Protein AF-A0A7V9IN15-F1 (afdb_monomer_lite)

Sequence (71 aa):
MSDPRTLSGPDFLEALADAELASGNEINADTYRQRARQWRAEQEQHDATAAALASLQRRVAAANQQLAAAA

Foldseek 3Di:
DDDLVPDDQLRVLQVVLVVCVVVVNNVSSVVSNVRSVVRVVVVVVVVVVVVVVVVVVVVVVVVVVVVVVVD

Radius of gyration: 21.46 Å; chains: 1; bounding box: 45×18×59 Å

Structure (mmCIF, N/CA/C/O backbone):
data_AF-A0A7V9IN15-F1
#
_entry.id   AF-A0A7V9IN15-F1
#
loop_
_atom_site.group_PDB
_atom_site.id
_atom_site.type_symbol
_atom_site.label_atom_id
_atom_site.label_alt_id
_atom_site.label_comp_id
_atom_site.label_asym_id
_atom_site.label_entity_id
_atom_site.label_seq_id
_atom_site.pdbx_PDB_ins_code
_atom_site.Cartn_x
_atom_site.Cartn_y
_atom_site.Cartn_z
_atom_site.occupancy
_atom_site.B_iso_or_equiv
_atom_site.auth_seq_id
_atom_site.auth_comp_id
_atom_site.auth_asym_id
_atom_site.auth_atom_id
_atom_site.pdbx_PDB_model_num
ATOM 1 N N . MET A 1 1 ? -7.802 8.162 -24.193 1.00 47.88 1 MET A N 1
ATOM 2 C CA . MET A 1 1 ? -6.435 8.225 -23.635 1.00 47.88 1 MET A CA 1
ATOM 3 C C . MET A 1 1 ? -6.470 9.215 -22.484 1.00 47.88 1 MET A C 1
ATOM 5 O O . MET A 1 1 ? -6.940 10.323 -22.707 1.00 47.88 1 MET A O 1
ATOM 9 N N . SER A 1 2 ? -6.097 8.802 -21.271 1.00 56.06 2 SER A N 1
ATOM 10 C CA . SER A 1 2 ? -6.049 9.689 -20.097 1.00 56.06 2 SER A CA 1
ATOM 11 C C . SER A 1 2 ? -4.938 10.731 -20.265 1.00 56.06 2 SER A C 1
ATOM 13 O O . SER A 1 2 ? -3.887 10.406 -20.813 1.00 56.06 2 SER A O 1
ATOM 15 N N . ASP A 1 3 ? -5.168 11.976 -19.836 1.00 65.62 3 ASP A N 1
ATOM 16 C CA . ASP A 1 3 ? -4.158 13.042 -19.909 1.00 65.62 3 ASP A CA 1
ATOM 17 C C . ASP A 1 3 ? -3.002 12.711 -18.943 1.00 65.62 3 ASP A C 1
ATOM 19 O O . ASP A 1 3 ? -3.242 12.630 -17.733 1.00 65.62 3 ASP A O 1
ATOM 23 N N . PRO A 1 4 ? -1.754 12.541 -19.418 1.00 61.56 4 PRO A N 1
ATOM 24 C CA . PRO A 1 4 ? -0.612 12.207 -18.564 1.00 61.56 4 PRO A CA 1
ATOM 25 C C . PRO A 1 4 ? -0.347 13.252 -17.468 1.00 61.56 4 PRO A C 1
ATOM 27 O O . PRO A 1 4 ? 0.246 12.924 -16.445 1.00 61.56 4 PRO A O 1
ATOM 30 N N . ARG A 1 5 ? -0.842 14.490 -17.619 1.00 67.69 5 ARG A N 1
ATOM 31 C CA . ARG A 1 5 ? -0.744 15.557 -16.602 1.00 67.69 5 ARG A CA 1
ATOM 32 C C . ARG A 1 5 ? -1.707 15.380 -15.425 1.00 67.69 5 ARG A C 1
ATOM 34 O O . ARG A 1 5 ? -1.637 16.141 -14.467 1.00 67.69 5 ARG A O 1
ATOM 41 N N . THR A 1 6 ? -2.614 14.410 -15.510 1.00 78.12 6 THR A N 1
ATOM 42 C CA . THR A 1 6 ? -3.580 14.079 -14.449 1.00 78.12 6 THR A CA 1
ATOM 43 C C . THR A 1 6 ? -3.244 12.786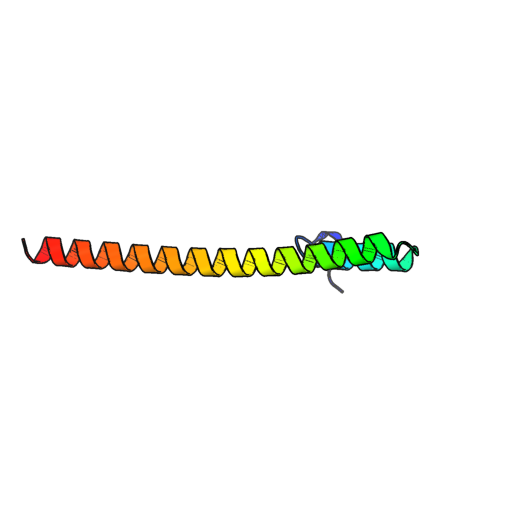 -13.71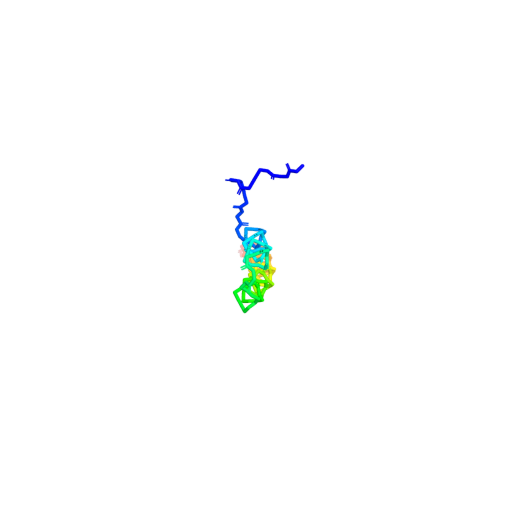3 1.00 78.12 6 THR A C 1
ATOM 45 O O . THR A 1 6 ? -3.904 12.456 -12.729 1.00 78.12 6 THR A O 1
ATOM 48 N N . LEU A 1 7 ? -2.219 12.055 -14.163 1.00 81.19 7 LEU A N 1
ATOM 49 C CA . LEU A 1 7 ? -1.798 10.821 -13.512 1.00 81.19 7 LEU A CA 1
ATOM 50 C C . LEU A 1 7 ? -1.141 11.133 -12.167 1.00 81.19 7 LEU A C 1
ATOM 52 O O . LEU A 1 7 ? -0.316 12.037 -12.047 1.00 81.19 7 LEU A O 1
ATOM 56 N N . SER A 1 8 ? -1.495 10.354 -11.152 1.00 87.81 8 SER A N 1
ATOM 57 C CA . SER A 1 8 ? -0.891 10.428 -9.824 1.00 87.81 8 SER A CA 1
ATOM 58 C C . SER A 1 8 ? -0.793 9.033 -9.212 1.00 87.81 8 SER A C 1
ATOM 60 O O . SER A 1 8 ? -1.392 8.079 -9.712 1.00 87.81 8 SER A O 1
ATOM 62 N N . GLY A 1 9 ? -0.007 8.907 -8.142 1.00 93.06 9 GLY A N 1
ATOM 63 C CA . GLY A 1 9 ? 0.119 7.650 -7.410 1.00 93.06 9 GLY A CA 1
ATOM 64 C C . GLY A 1 9 ? 0.634 6.493 -8.283 1.00 93.06 9 GLY A C 1
ATOM 65 O O . GLY A 1 9 ? 1.540 6.700 -9.097 1.00 93.06 9 GLY A O 1
ATOM 66 N N . PRO A 1 10 ? 0.078 5.276 -8.132 1.00 96.25 10 PRO A N 1
ATOM 67 C CA . PRO A 1 10 ? 0.520 4.100 -8.878 1.00 96.25 10 PRO A CA 1
ATOM 68 C C . PRO A 1 10 ? 0.462 4.263 -10.399 1.00 96.25 10 PRO A C 1
ATOM 70 O O . PRO A 1 10 ? 1.369 3.810 -11.088 1.00 96.25 10 PRO A O 1
ATOM 73 N N . ASP A 1 11 ? -0.559 4.932 -10.932 1.00 94.50 11 ASP A N 1
ATOM 74 C CA . ASP A 1 11 ? -0.762 5.020 -12.383 1.00 94.50 11 ASP A CA 1
ATOM 75 C C . ASP A 1 11 ? 0.244 5.965 -13.051 1.00 94.50 11 ASP A C 1
ATOM 77 O O . ASP A 1 11 ? 0.656 5.740 -14.188 1.00 94.50 11 ASP A O 1
ATOM 81 N N . PHE A 1 12 ? 0.709 6.985 -12.322 1.00 95.88 12 PHE A N 1
ATOM 82 C CA . PHE A 1 12 ? 1.846 7.796 -12.759 1.00 95.88 12 PHE A CA 1
ATOM 83 C C . PHE A 1 12 ? 3.131 6.964 -12.842 1.00 95.88 12 PHE A C 1
ATOM 85 O O . PHE A 1 12 ? 3.887 7.091 -13.802 1.00 95.88 12 PHE A O 1
ATOM 92 N N . LEU A 1 13 ? 3.369 6.092 -11.859 1.00 97.25 13 LEU A N 1
ATOM 93 C CA . LEU A 1 13 ? 4.556 5.236 -11.836 1.00 97.25 13 LEU A CA 1
ATOM 94 C C . LEU A 1 13 ? 4.539 4.187 -12.953 1.00 97.25 13 LEU A C 1
ATOM 96 O O . LEU A 1 13 ? 5.586 3.923 -13.533 1.00 97.25 13 LEU A O 1
ATOM 100 N N . GLU A 1 14 ? 3.376 3.630 -13.295 1.00 97.25 14 GLU A N 1
ATOM 101 C CA . GLU A 1 14 ? 3.239 2.735 -14.455 1.00 97.25 14 GLU A CA 1
ATOM 102 C C . GLU A 1 14 ? 3.549 3.475 -15.765 1.00 97.25 14 GLU A C 1
ATOM 104 O O . GLU A 1 14 ? 4.336 2.995 -16.577 1.00 97.25 14 GLU A O 1
ATOM 109 N N . ALA A 1 15 ? 3.014 4.688 -15.944 1.00 95.88 15 ALA A N 1
ATOM 110 C CA . ALA A 1 15 ? 3.303 5.491 -17.132 1.00 95.88 15 ALA A CA 1
ATOM 111 C C . ALA A 1 15 ? 4.789 5.878 -17.234 1.00 95.88 15 ALA A C 1
ATOM 113 O O . ALA A 1 15 ? 5.356 5.887 -18.328 1.00 95.88 15 ALA A O 1
ATOM 114 N N . LEU A 1 16 ? 5.437 6.169 -16.101 1.00 96.06 16 LEU A N 1
ATOM 115 C CA . LEU A 1 16 ? 6.873 6.427 -16.058 1.00 96.06 16 LEU A CA 1
ATOM 116 C C . LEU A 1 16 ? 7.675 5.166 -16.394 1.00 96.06 16 LEU A C 1
ATOM 118 O O . LEU A 1 16 ? 8.638 5.243 -17.151 1.00 96.06 16 LEU A O 1
ATOM 122 N N . ALA A 1 17 ? 7.253 4.002 -15.897 1.00 98.00 17 ALA A N 1
ATOM 123 C CA . ALA A 1 17 ? 7.887 2.737 -16.240 1.00 98.00 17 ALA A CA 1
ATOM 124 C C . ALA A 1 17 ? 7.833 2.448 -17.744 1.00 98.00 17 ALA A C 1
ATOM 126 O O . ALA A 1 17 ? 8.826 2.011 -18.323 1.00 98.00 17 ALA A O 1
ATOM 127 N N . ASP A 1 18 ? 6.699 2.722 -18.386 1.00 97.50 18 ASP A N 1
ATOM 128 C CA . ASP A 1 18 ? 6.550 2.539 -19.828 1.00 97.50 18 ASP A CA 1
ATOM 129 C C . ASP A 1 18 ? 7.443 3.507 -20.622 1.00 97.50 18 ASP A C 1
ATOM 131 O O . ASP A 1 18 ? 8.043 3.108 -21.623 1.00 97.50 18 ASP A O 1
ATOM 135 N N . ALA A 1 19 ? 7.605 4.750 -20.155 1.00 97.12 19 ALA A N 1
ATOM 136 C CA . ALA A 1 19 ? 8.510 5.725 -20.766 1.00 97.12 19 ALA A CA 1
ATOM 137 C C . ALA A 1 19 ? 9.995 5.330 -20.626 1.00 97.12 19 ALA A C 1
ATOM 139 O O . ALA A 1 19 ? 10.764 5.443 -21.586 1.00 97.12 19 ALA A O 1
ATOM 140 N N . GLU A 1 20 ? 10.397 4.830 -19.455 1.00 98.12 20 GLU A N 1
ATOM 141 C CA . GLU A 1 20 ? 11.749 4.316 -19.208 1.00 98.12 20 GLU A CA 1
ATOM 142 C C . GLU A 1 20 ? 12.040 3.084 -20.067 1.00 98.12 20 GLU A C 1
ATOM 144 O O . GLU A 1 20 ? 13.094 3.007 -20.699 1.00 98.12 20 GLU A O 1
ATOM 149 N N . LEU A 1 21 ? 11.084 2.155 -20.171 1.00 98.06 21 LEU A N 1
ATOM 150 C CA . LEU A 1 21 ? 11.222 0.967 -21.009 1.00 98.06 21 LEU A CA 1
ATOM 151 C C . LEU A 1 21 ? 11.353 1.337 -22.491 1.00 98.06 21 LEU A C 1
ATOM 153 O O . LEU A 1 21 ? 12.227 0.813 -23.177 1.00 98.06 21 LEU A O 1
ATOM 157 N N . ALA A 1 22 ? 10.537 2.277 -22.977 1.00 97.69 22 ALA A N 1
ATOM 158 C CA . ALA A 1 22 ? 10.638 2.790 -24.344 1.00 97.69 22 ALA A CA 1
ATOM 159 C C . ALA A 1 22 ? 11.986 3.481 -24.625 1.00 97.69 22 ALA A C 1
ATOM 161 O O . ALA A 1 22 ? 12.425 3.532 -25.773 1.00 97.69 22 ALA A O 1
ATOM 162 N N . SER A 1 23 ? 12.653 3.977 -23.579 1.00 97.69 23 SER A N 1
ATOM 163 C CA . SER A 1 23 ? 13.988 4.584 -23.642 1.00 97.69 23 SER A CA 1
ATOM 164 C C . SER A 1 23 ? 15.130 3.570 -23.460 1.00 97.69 23 SER A C 1
ATOM 166 O O . SER A 1 23 ? 16.295 3.957 -23.517 1.00 97.69 23 SER A O 1
ATOM 168 N N . GLY A 1 24 ? 14.820 2.283 -23.256 1.00 98.12 24 GLY A N 1
ATOM 169 C CA . GLY A 1 24 ? 15.799 1.210 -23.035 1.00 98.12 24 GLY A CA 1
ATOM 170 C C . GLY A 1 24 ? 16.281 1.060 -21.586 1.00 98.12 24 GLY A C 1
ATOM 171 O O . GLY A 1 24 ? 17.190 0.277 -21.319 1.00 98.12 24 GLY A O 1
ATOM 172 N N . ASN A 1 25 ? 15.680 1.776 -20.634 1.00 98.25 25 ASN A N 1
ATOM 173 C CA . ASN A 1 25 ? 16.060 1.755 -19.221 1.00 98.25 25 ASN A CA 1
ATOM 174 C C . ASN A 1 25 ? 15.259 0.694 -18.442 1.00 98.25 25 ASN A C 1
ATOM 176 O O . ASN A 1 25 ? 14.447 1.012 -17.570 1.00 98.25 25 ASN A O 1
ATOM 180 N N . GLU A 1 26 ? 15.484 -0.585 -18.744 1.00 98.19 26 GLU A N 1
ATOM 181 C CA . GLU A 1 26 ? 14.695 -1.708 -18.201 1.00 98.19 2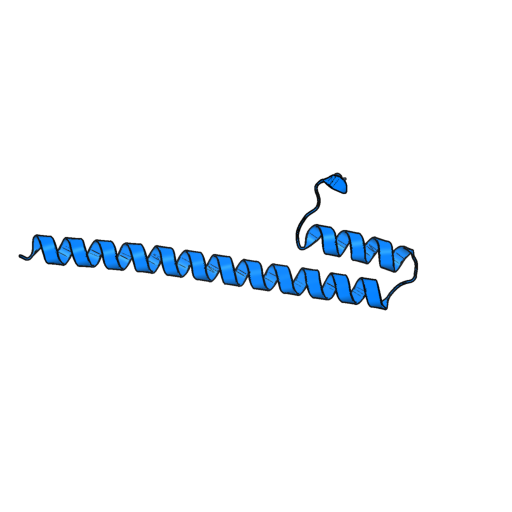6 GLU A CA 1
ATOM 182 C C . GLU A 1 26 ? 14.682 -1.769 -16.662 1.00 98.19 26 GLU A C 1
ATOM 184 O O . GLU A 1 26 ? 13.630 -1.955 -16.051 1.00 98.19 26 GLU A O 1
ATOM 189 N N . ILE A 1 27 ? 15.828 -1.521 -16.016 1.00 98.31 27 ILE A N 1
ATOM 190 C CA . ILE A 1 27 ? 15.952 -1.535 -14.546 1.00 98.31 27 ILE A CA 1
ATOM 191 C C . ILE A 1 27 ? 15.075 -0.452 -13.901 1.00 98.31 27 ILE A C 1
ATOM 193 O O . ILE A 1 27 ? 14.433 -0.691 -12.872 1.00 98.31 27 ILE A O 1
ATOM 197 N N . ASN A 1 28 ? 15.024 0.739 -14.505 1.00 97.75 28 ASN A N 1
ATOM 198 C CA . ASN A 1 28 ? 14.190 1.831 -14.007 1.00 97.75 28 ASN A CA 1
ATOM 199 C C . ASN A 1 28 ? 12.711 1.481 -14.172 1.00 97.75 28 ASN A C 1
ATOM 201 O O . ASN A 1 28 ? 11.934 1.647 -13.232 1.00 97.75 28 ASN A O 1
ATOM 205 N N . ALA A 1 29 ? 12.337 0.942 -15.336 1.00 98.50 29 ALA A N 1
ATOM 206 C CA . ALA A 1 29 ? 10.974 0.508 -15.604 1.00 98.50 29 ALA A CA 1
ATOM 207 C C . ALA A 1 29 ? 10.489 -0.517 -14.568 1.00 98.50 29 ALA A C 1
ATOM 209 O O . ALA A 1 29 ? 9.435 -0.336 -13.954 1.00 98.50 29 ALA A O 1
ATOM 210 N N . ASP A 1 30 ? 11.284 -1.551 -14.298 1.00 98.56 30 ASP A N 1
ATOM 211 C CA . ASP A 1 30 ? 10.938 -2.574 -13.311 1.00 98.56 30 ASP A CA 1
ATOM 212 C C . ASP A 1 30 ? 10.844 -2.012 -11.890 1.00 98.56 30 ASP A C 1
ATOM 214 O O . ASP A 1 30 ? 9.913 -2.352 -11.149 1.00 98.56 30 ASP A O 1
ATOM 218 N N . THR A 1 31 ? 11.747 -1.098 -11.530 1.00 98.50 31 THR A N 1
ATOM 219 C CA . THR A 1 31 ? 11.721 -0.406 -10.234 1.00 98.50 31 THR A CA 1
ATOM 220 C C . THR A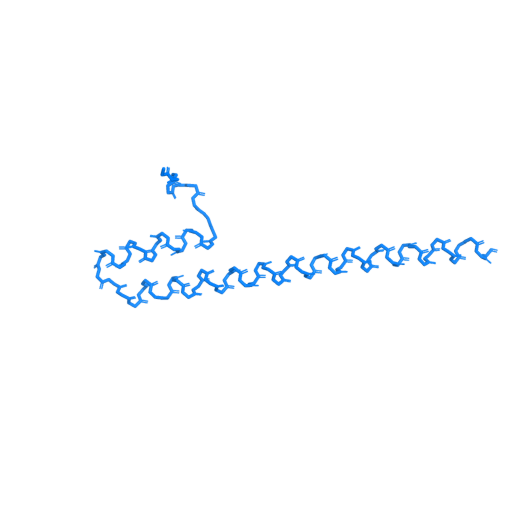 1 31 ? 10.432 0.400 -10.063 1.00 98.50 31 THR A C 1
ATOM 222 O O . THR A 1 31 ? 9.769 0.307 -9.024 1.00 98.50 31 THR A O 1
ATOM 225 N N . TYR A 1 32 ? 10.023 1.155 -11.084 1.00 98.38 32 TYR A N 1
ATOM 226 C CA . TYR A 1 32 ? 8.790 1.937 -11.035 1.00 98.38 32 TYR A CA 1
ATOM 227 C C . TYR A 1 32 ? 7.540 1.052 -10.979 1.00 98.38 32 TYR A C 1
ATOM 229 O O . TYR A 1 32 ? 6.653 1.319 -10.164 1.00 98.38 32 TYR A O 1
ATOM 237 N N . ARG A 1 33 ? 7.497 -0.062 -11.723 1.00 98.44 33 ARG A N 1
ATOM 238 C CA . ARG A 1 33 ? 6.400 -1.045 -11.629 1.00 98.44 33 ARG A CA 1
ATOM 239 C C . ARG A 1 33 ? 6.320 -1.695 -10.256 1.00 98.44 33 ARG A C 1
ATOM 241 O O . ARG A 1 33 ? 5.232 -1.875 -9.706 1.00 98.44 33 ARG A O 1
ATOM 248 N N . GLN A 1 34 ? 7.462 -2.052 -9.669 1.00 98.44 34 GLN A N 1
ATOM 249 C CA . GLN A 1 34 ? 7.497 -2.584 -8.309 1.00 98.44 34 GLN A CA 1
ATOM 250 C C . GLN A 1 34 ? 6.943 -1.563 -7.315 1.00 98.44 34 GLN A C 1
ATOM 252 O O . GLN A 1 34 ? 6.115 -1.917 -6.474 1.00 98.44 34 GLN A O 1
ATOM 257 N N . ARG A 1 35 ? 7.345 -0.296 -7.444 1.00 98.31 35 ARG A N 1
ATOM 258 C CA . ARG A 1 35 ? 6.857 0.776 -6.577 1.00 98.31 35 ARG A CA 1
ATOM 259 C C . ARG A 1 35 ? 5.358 1.025 -6.750 1.00 98.31 35 ARG A C 1
ATOM 261 O O . ARG A 1 35 ? 4.674 1.215 -5.749 1.00 98.31 35 ARG A O 1
ATOM 268 N N . ALA A 1 36 ? 4.838 0.969 -7.976 1.00 98.31 36 ALA A N 1
ATOM 269 C CA . ALA A 1 36 ? 3.406 1.083 -8.249 1.00 98.31 36 ALA A CA 1
ATOM 270 C C . ALA A 1 36 ? 2.608 -0.029 -7.549 1.00 98.31 36 ALA A C 1
ATOM 272 O O . ALA A 1 36 ? 1.617 0.248 -6.871 1.00 98.31 36 ALA A O 1
ATOM 273 N N . ARG A 1 37 ? 3.073 -1.284 -7.645 1.00 98.38 37 ARG A N 1
ATOM 274 C CA . ARG A 1 37 ? 2.465 -2.428 -6.942 1.00 98.38 37 ARG A CA 1
ATOM 275 C C . ARG A 1 37 ? 2.504 -2.264 -5.425 1.00 98.38 37 ARG A C 1
ATOM 277 O O . ARG A 1 37 ? 1.488 -2.487 -4.773 1.00 98.38 37 ARG A O 1
ATOM 284 N N . GLN A 1 38 ? 3.651 -1.858 -4.878 1.00 98.38 38 GLN A N 1
ATOM 285 C CA . GLN A 1 38 ? 3.800 -1.624 -3.442 1.00 98.38 38 GLN A CA 1
ATOM 286 C C . GLN A 1 38 ? 2.818 -0.557 -2.952 1.00 98.38 38 GLN A C 1
ATOM 288 O O . GLN A 1 38 ? 2.119 -0.777 -1.970 1.00 98.38 38 GLN A O 1
ATOM 293 N N . TRP A 1 39 ? 2.717 0.564 -3.666 1.00 97.88 39 TRP A N 1
ATOM 294 C CA . TRP A 1 39 ? 1.798 1.636 -3.301 1.00 97.88 39 TRP A CA 1
ATOM 295 C C . TRP A 1 39 ? 0.345 1.146 -3.303 1.00 97.88 39 TRP A C 1
ATOM 297 O O . TRP A 1 39 ? -0.367 1.373 -2.330 1.00 97.88 39 TRP A O 1
ATOM 307 N N . ARG A 1 40 ? -0.100 0.411 -4.332 1.00 97.81 40 ARG A N 1
ATOM 308 C CA . ARG A 1 40 ? -1.468 -0.148 -4.354 1.00 97.81 40 ARG A CA 1
ATOM 309 C C . ARG A 1 40 ? -1.754 -1.013 -3.123 1.00 97.81 40 ARG A C 1
ATOM 311 O O . ARG A 1 40 ? -2.797 -0.841 -2.501 1.00 97.81 40 ARG A O 1
ATOM 318 N N . ALA A 1 41 ? -0.814 -1.875 -2.738 1.00 98.06 41 ALA A N 1
ATOM 319 C CA . ALA A 1 41 ? -0.952 -2.707 -1.544 1.00 98.06 41 ALA A CA 1
ATOM 320 C C . ALA A 1 41 ? -0.999 -1.875 -0.248 1.00 98.06 41 ALA A C 1
ATOM 322 O O . ALA A 1 41 ? -1.812 -2.137 0.635 1.00 98.06 41 ALA A O 1
ATOM 323 N N . GLU A 1 42 ? -0.158 -0.844 -0.134 1.00 97.88 42 GLU A N 1
ATOM 324 C CA . GLU A 1 42 ? -0.173 0.079 1.009 1.00 97.88 42 GLU A CA 1
ATOM 325 C C . GLU A 1 42 ? -1.498 0.849 1.103 1.00 97.88 42 GLU A C 1
ATOM 327 O O . GLU A 1 42 ? -2.024 1.044 2.199 1.00 97.88 42 GLU A O 1
ATOM 332 N N . GLN A 1 43 ? -2.068 1.245 -0.036 1.00 97.69 43 GLN A N 1
ATOM 333 C CA . GLN A 1 43 ? -3.347 1.945 -0.102 1.00 97.69 43 GLN A CA 1
ATOM 334 C C . GLN A 1 43 ? -4.507 1.038 0.325 1.00 97.69 43 GLN A C 1
ATOM 336 O O . GLN A 1 43 ? -5.310 1.433 1.166 1.00 97.69 43 GLN A O 1
ATOM 341 N N . GLU A 1 44 ? -4.537 -0.205 -0.156 1.00 97.44 44 GLU A N 1
ATOM 342 C CA . GLU A 1 44 ? -5.516 -1.208 0.276 1.00 97.44 44 GLU A CA 1
ATOM 343 C C . GLU A 1 44 ? -5.428 -1.473 1.788 1.00 97.44 44 GLU A C 1
ATOM 345 O O . GLU A 1 44 ? -6.443 -1.492 2.489 1.00 97.44 44 GLU A O 1
ATOM 350 N N . GLN A 1 45 ? -4.210 -1.600 2.324 1.00 98.25 45 GLN A N 1
ATOM 351 C CA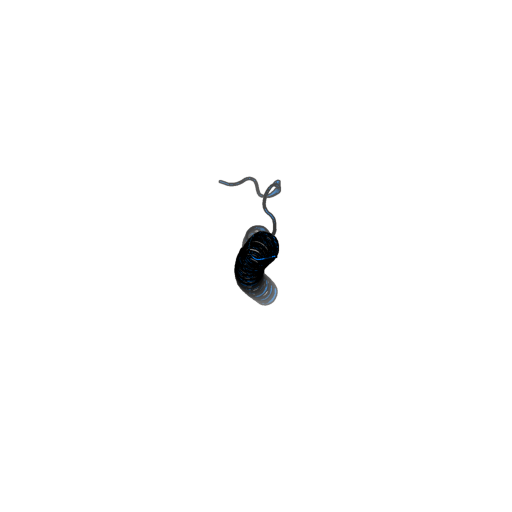 . GLN A 1 45 ? -3.995 -1.791 3.758 1.00 98.25 45 GLN A CA 1
ATOM 352 C C . GLN A 1 45 ? -4.447 -0.576 4.578 1.00 98.25 45 GLN A C 1
ATOM 354 O O . GLN A 1 45 ? -5.033 -0.731 5.658 1.00 98.25 45 GLN A O 1
ATOM 359 N N . HIS A 1 46 ? -4.176 0.635 4.090 1.00 98.06 46 HIS A N 1
ATOM 360 C CA . HIS A 1 46 ? -4.620 1.867 4.728 1.00 98.06 46 HIS A CA 1
ATOM 361 C C . HIS A 1 46 ? -6.151 1.940 4.775 1.00 98.06 46 HIS A C 1
ATOM 363 O O . HIS A 1 46 ? -6.718 2.180 5.843 1.00 98.06 46 HIS A O 1
ATOM 369 N N . ASP A 1 47 ? -6.823 1.649 3.663 1.00 98.06 47 ASP A N 1
ATOM 370 C CA . ASP A 1 47 ? -8.282 1.683 3.567 1.00 98.06 47 ASP A CA 1
ATOM 371 C C . ASP A 1 47 ? -8.936 0.620 4.460 1.00 98.06 47 ASP A C 1
ATOM 373 O O . ASP A 1 47 ? -9.893 0.912 5.186 1.00 98.06 47 ASP A O 1
ATOM 377 N N . ALA A 1 48 ? -8.370 -0.590 4.509 1.00 98.19 48 ALA A N 1
ATOM 378 C CA . ALA A 1 48 ? -8.807 -1.640 5.427 1.00 98.19 48 ALA A CA 1
ATOM 379 C C . ALA A 1 48 ? -8.661 -1.211 6.898 1.00 98.19 48 ALA A C 1
ATOM 381 O O . ALA A 1 48 ? -9.568 -1.410 7.714 1.00 98.19 48 ALA A O 1
ATOM 382 N N . THR A 1 49 ? -7.541 -0.568 7.239 1.00 98.38 49 THR A N 1
ATOM 383 C CA . THR A 1 49 ? -7.282 -0.058 8.593 1.00 98.38 49 THR A CA 1
ATOM 384 C C . THR A 1 49 ? -8.251 1.068 8.957 1.00 98.38 49 THR A C 1
ATOM 386 O O . THR A 1 49 ? -8.813 1.073 10.056 1.00 98.38 49 THR A O 1
ATOM 389 N N . ALA A 1 50 ? -8.511 1.991 8.031 1.00 98.56 50 ALA A N 1
ATOM 390 C CA . ALA A 1 50 ? -9.462 3.080 8.216 1.00 98.56 50 ALA A CA 1
ATOM 391 C C . ALA A 1 50 ? -10.892 2.554 8.433 1.00 98.56 50 ALA A C 1
ATOM 393 O O . ALA A 1 50 ? -11.596 3.008 9.341 1.00 98.56 50 ALA A O 1
ATOM 394 N N . ALA A 1 51 ? -11.308 1.539 7.669 1.00 98.44 51 ALA A N 1
ATOM 395 C CA . ALA A 1 51 ? -12.604 0.888 7.839 1.00 98.44 51 ALA A CA 1
ATOM 396 C C . ALA A 1 51 ? -12.728 0.186 9.204 1.00 98.44 51 ALA A C 1
ATOM 398 O O . ALA A 1 51 ? -13.754 0.321 9.885 1.00 98.44 51 ALA A O 1
ATOM 399 N N . ALA A 1 52 ? -11.678 -0.521 9.637 1.00 98.38 52 ALA A N 1
ATOM 400 C CA . ALA A 1 52 ? -11.632 -1.167 10.946 1.00 98.38 52 ALA A CA 1
ATOM 401 C C . ALA A 1 52 ? -11.734 -0.144 12.088 1.00 98.38 52 ALA A C 1
ATOM 403 O O . ALA A 1 52 ? -12.533 -0.328 13.012 1.00 98.38 52 ALA A O 1
ATOM 404 N N . LEU A 1 53 ? -10.998 0.968 11.994 1.00 98.56 53 LEU A N 1
ATOM 405 C CA . LEU A 1 53 ? -11.055 2.060 12.965 1.00 98.56 53 LEU A CA 1
ATOM 406 C C . LEU A 1 53 ? -12.462 2.664 13.051 1.00 98.56 53 LEU A C 1
ATOM 408 O O . LEU A 1 53 ? -13.011 2.775 14.148 1.00 98.56 53 LEU A O 1
ATOM 412 N N . ALA A 1 54 ? -13.083 2.978 11.912 1.00 98.56 54 ALA A N 1
ATOM 413 C CA . ALA A 1 54 ? -14.445 3.506 11.873 1.00 98.56 54 ALA A CA 1
ATOM 414 C C . ALA A 1 54 ? -15.457 2.527 12.500 1.00 98.56 54 ALA A C 1
ATOM 416 O O . ALA A 1 54 ? -16.391 2.932 13.197 1.00 98.56 54 ALA A O 1
ATOM 417 N N . SER A 1 55 ? -15.268 1.220 12.294 1.00 98.38 55 SER A N 1
ATOM 418 C CA . SER A 1 55 ? -16.097 0.194 12.929 1.00 98.38 55 SER A CA 1
ATOM 419 C C . SER A 1 55 ? -15.902 0.137 14.445 1.00 98.38 55 SER A C 1
ATOM 421 O O . SER A 1 55 ? -16.881 0.009 15.183 1.00 98.38 55 SER A O 1
ATOM 423 N N . LEU A 1 56 ? -14.661 0.231 14.927 1.00 98.50 56 LEU A N 1
ATOM 424 C CA . LEU A 1 56 ? -14.364 0.259 16.360 1.00 98.50 56 LEU A CA 1
ATOM 425 C C . LEU A 1 56 ? -14.956 1.502 17.026 1.00 98.50 56 LEU A C 1
ATOM 427 O O . LEU A 1 56 ? -15.604 1.378 18.063 1.00 98.50 56 LEU A O 1
ATOM 431 N N . GLN A 1 57 ? -14.827 2.672 16.400 1.00 98.56 57 GLN A N 1
ATOM 432 C CA . GLN A 1 57 ? -15.417 3.918 16.894 1.00 98.56 57 GLN A CA 1
ATOM 433 C C . GLN A 1 57 ? -16.939 3.809 17.053 1.00 98.56 57 GLN A C 1
ATOM 435 O O . GLN A 1 57 ? -17.473 4.190 18.095 1.00 98.56 57 GLN A O 1
ATOM 440 N N . ARG A 1 58 ? -17.643 3.212 16.078 1.00 98.44 58 ARG A N 1
ATOM 441 C CA . ARG A 1 58 ? -19.092 2.958 16.193 1.00 98.44 58 ARG A CA 1
ATOM 442 C C . ARG A 1 58 ? -19.436 2.026 17.354 1.00 98.44 58 ARG A C 1
ATOM 444 O O . ARG A 1 58 ? -20.392 2.287 18.077 1.00 98.44 58 ARG A O 1
ATOM 451 N N . ARG A 1 59 ? -18.660 0.956 17.557 1.00 98.38 59 ARG A N 1
ATOM 452 C CA . ARG A 1 59 ? -18.874 0.005 18.664 1.00 98.38 59 ARG A CA 1
ATOM 453 C C . ARG A 1 59 ? -18.668 0.664 20.026 1.00 98.38 59 ARG A C 1
ATOM 455 O O . ARG A 1 59 ? -19.478 0.450 20.920 1.00 98.38 59 ARG A O 1
ATOM 462 N N . VAL A 1 60 ? -17.623 1.480 20.166 1.00 98.44 60 VAL A N 1
ATOM 463 C CA . VAL A 1 60 ? -17.356 2.255 21.387 1.00 98.44 60 VAL A CA 1
ATOM 464 C C . VAL A 1 60 ? -18.496 3.234 21.663 1.00 98.44 60 VAL A C 1
ATOM 466 O O . VAL A 1 60 ? -19.001 3.282 22.780 1.00 98.44 60 VAL A O 1
ATOM 469 N N . ALA A 1 61 ? -18.954 3.969 20.645 1.00 98.06 61 ALA A N 1
ATOM 470 C CA . ALA A 1 61 ? -20.076 4.892 20.792 1.00 98.06 61 ALA A CA 1
ATOM 471 C C . ALA A 1 61 ? -21.363 4.176 21.243 1.00 98.06 61 ALA A C 1
ATOM 473 O O . ALA A 1 61 ? -22.021 4.637 22.173 1.00 98.06 61 ALA A O 1
ATOM 474 N N . ALA A 1 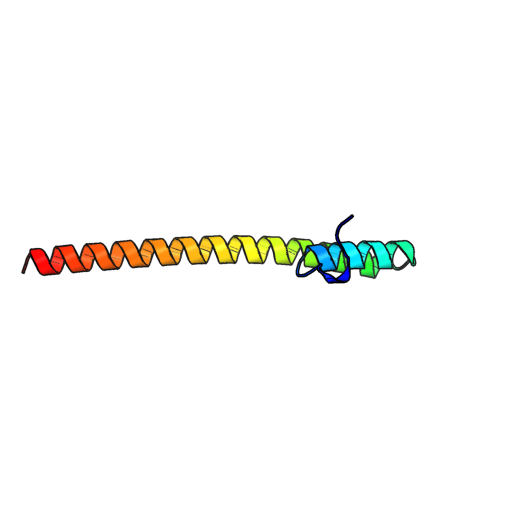62 ? -21.684 3.026 20.643 1.00 97.88 62 ALA A N 1
ATOM 475 C CA . ALA A 1 62 ? -22.848 2.228 21.024 1.00 97.88 62 ALA A CA 1
ATOM 476 C C . ALA A 1 62 ? -22.745 1.690 22.463 1.00 97.88 62 ALA A C 1
ATOM 478 O O . ALA A 1 62 ? -23.709 1.775 23.219 1.00 97.88 62 ALA A O 1
ATOM 479 N N . ALA A 1 63 ? -21.574 1.189 22.867 1.00 97.81 63 ALA A N 1
ATOM 480 C CA . ALA A 1 63 ? -21.348 0.714 24.232 1.00 97.81 63 ALA A CA 1
ATOM 481 C C . ALA A 1 63 ? -21.503 1.843 25.265 1.00 97.81 63 ALA A C 1
ATOM 483 O O . ALA A 1 63 ? -22.144 1.655 26.297 1.00 97.81 63 ALA A O 1
ATOM 484 N N . ASN A 1 64 ? -20.987 3.038 24.964 1.00 97.75 64 ASN A N 1
ATOM 485 C CA . ASN A 1 64 ? -21.144 4.207 25.831 1.00 97.75 64 ASN A CA 1
ATOM 486 C C . ASN A 1 64 ? -22.614 4.629 25.967 1.00 97.75 64 ASN A C 1
ATOM 488 O O . ASN A 1 64 ? -23.049 4.978 27.061 1.00 97.75 64 ASN A O 1
ATOM 492 N N . GLN A 1 65 ? -23.393 4.565 24.883 1.00 97.31 65 GLN A N 1
ATOM 493 C CA . GLN A 1 65 ? -24.834 4.834 24.927 1.00 97.31 65 GLN A CA 1
ATOM 494 C C . GLN A 1 65 ? -25.586 3.800 25.772 1.00 97.31 65 GLN A C 1
ATOM 496 O O . GLN A 1 65 ? -26.452 4.173 26.558 1.00 97.31 65 GLN A O 1
ATOM 501 N N . GLN A 1 66 ? -25.241 2.516 25.648 1.00 97.12 66 GLN A N 1
ATOM 502 C CA . GLN A 1 66 ? -25.828 1.451 26.467 1.00 97.12 66 GLN A CA 1
ATOM 503 C C . GLN A 1 66 ? -25.514 1.636 27.954 1.00 97.12 66 GLN A C 1
ATOM 505 O O . GLN A 1 66 ? -26.409 1.495 28.781 1.00 97.12 66 GLN A O 1
ATOM 510 N N . LEU A 1 67 ? -24.270 1.994 28.292 1.00 96.75 67 LEU A N 1
ATOM 511 C CA . LEU A 1 67 ? -23.870 2.267 29.671 1.00 96.75 67 LEU A CA 1
ATOM 512 C C . LEU A 1 67 ? -24.621 3.474 30.246 1.00 96.75 67 LEU A C 1
ATOM 514 O O . LEU A 1 67 ? -25.116 3.401 31.364 1.00 96.75 67 LEU A O 1
ATOM 518 N N . ALA A 1 68 ? -24.746 4.554 29.471 1.00 95.50 68 ALA A N 1
ATOM 519 C CA . ALA A 1 68 ? -25.482 5.746 29.885 1.00 95.50 68 ALA A CA 1
ATOM 520 C C . ALA A 1 68 ? -26.985 5.485 30.077 1.00 95.50 68 ALA A C 1
ATOM 522 O O . ALA A 1 68 ? -27.600 6.122 30.919 1.00 95.50 68 ALA A O 1
ATOM 523 N N . ALA A 1 69 ? -27.576 4.560 29.314 1.00 93.69 69 ALA A N 1
ATOM 524 C CA . ALA A 1 69 ? -28.980 4.176 29.462 1.00 93.69 69 ALA A CA 1
ATOM 525 C C . ALA A 1 69 ? -29.238 3.209 30.635 1.00 93.69 69 ALA A C 1
ATOM 527 O O . ALA A 1 69 ? -30.387 3.033 31.033 1.00 93.69 69 ALA A O 1
ATOM 528 N N . ALA A 1 70 ? -28.194 2.549 31.145 1.00 88.88 70 ALA A N 1
ATOM 529 C CA . ALA A 1 70 ? -28.268 1.607 32.261 1.00 88.88 70 ALA A CA 1
ATOM 530 C C . ALA A 1 70 ? -27.939 2.239 33.628 1.00 88.88 70 ALA A C 1
ATOM 532 O O . ALA A 1 70 ? -28.083 1.563 34.648 1.00 88.88 70 ALA A O 1
ATOM 533 N N . ALA A 1 71 ? -27.470 3.491 33.635 1.00 74.81 71 ALA A N 1
ATOM 534 C CA . ALA A 1 71 ? -27.194 4.299 34.822 1.00 74.81 71 ALA A CA 1
ATOM 535 C C . ALA A 1 71 ? -28.404 5.172 35.183 1.00 74.81 71 ALA A C 1
ATOM 537 O O . ALA A 1 71 ? -28.630 5.363 36.398 1.00 74.81 71 ALA A O 1
#

pLDDT: mean 93.91, std 10.53, range [47.88, 98.56]

Secondary structure (DSSP, 8-state):
---GGG--HHHHHHHHHHHHHHTT-HHHHHHHHHHHHHHHHHHHHHHHHHHHHHHHHHHHHHHHHHHHHH-